Protein AF-A0A1H5VPV3-F1 (afdb_monomer_lite)

Organism: NCBI:txid1120964

Secondary structure (DSSP, 8-state):
------TTHHHHHHHHHHHTT-----------SEEEEEEE-B-TTSPBPSS-EEE-TT-S-EEE--TT-EEEEEEEGGGSTT--

Sequence (84 aa):
MRYSISSKIIPFTLMFLSTLLMSSESFGQKDKGGIKVEGSV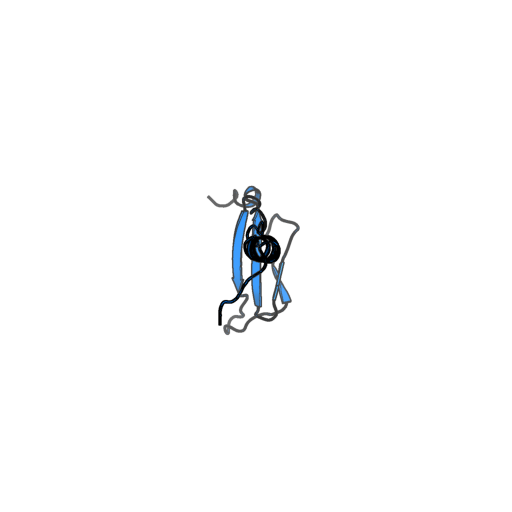TDTEGRVIKGATILIKGITSGTVTTIEGNFAFTVPSEFISLIS

Foldseek 3Di:
DDPPDDPVVVVVVVVVVVVVPPPDDPPPPPQQQWDKDKDFDADPVRHGDAQDWADDPPDPDIDGQHPRRIDIDTGHPVPVPPDD

Radius of gyration: 25.81 Å; chains: 1; bounding box: 26×33×79 Å

pLDDT: mean 71.54, std 11.09, range [44.81, 85.38]

InterPro domains:
  IPR008969 Carboxypeptidase-like, regulatory domain superfamily [SSF49464] (35-78)

Structure (mmCIF, N/CA/C/O backbone):
data_AF-A0A1H5VPV3-F1
#
_entry.id   AF-A0A1H5VPV3-F1
#
loop_
_atom_site.group_PDB
_atom_site.id
_atom_site.type_symbol
_atom_site.label_atom_id
_atom_site.label_alt_id
_atom_site.label_comp_id
_atom_site.label_asym_id
_atom_site.label_entity_id
_atom_site.label_seq_id
_atom_site.pdbx_PDB_ins_code
_atom_site.Cartn_x
_atom_site.Cartn_y
_atom_site.Cartn_z
_atom_site.occupancy
_atom_site.B_iso_or_equiv
_atom_site.auth_seq_id
_atom_site.auth_comp_id
_atom_site.auth_asym_id
_atom_site.auth_atom_id
_atom_site.pdbx_PDB_model_num
ATOM 1 N N . MET A 1 1 ? -12.630 -12.500 62.106 1.00 46.94 1 MET A N 1
ATOM 2 C CA . MET A 1 1 ? -11.513 -11.731 61.511 1.00 46.94 1 MET A CA 1
ATOM 3 C C . MET A 1 1 ? -12.127 -10.656 60.609 1.00 46.94 1 MET A C 1
ATOM 5 O O . MET A 1 1 ? -12.700 -11.013 59.592 1.00 46.94 1 MET A O 1
ATOM 9 N N . ARG A 1 2 ? -12.171 -9.378 61.023 1.00 53.44 2 ARG A N 1
ATOM 10 C CA . ARG A 1 2 ? -12.751 -8.274 60.221 1.00 53.44 2 ARG A CA 1
ATOM 11 C C . ARG A 1 2 ? -11.604 -7.553 59.514 1.00 53.44 2 ARG A C 1
ATOM 13 O O . ARG A 1 2 ? -10.786 -6.934 60.186 1.00 53.44 2 ARG A O 1
ATOM 20 N N . TYR A 1 3 ? -11.523 -7.665 58.189 1.00 59.16 3 TYR A N 1
ATOM 21 C CA . TYR A 1 3 ? -10.561 -6.910 57.387 1.00 59.16 3 TYR A CA 1
ATOM 22 C C . TYR A 1 3 ? -10.950 -5.428 57.426 1.00 59.16 3 TYR A C 1
ATOM 24 O O . TYR A 1 3 ? -11.909 -5.010 56.783 1.00 59.16 3 TYR A O 1
ATOM 32 N N . SER A 1 4 ? -10.237 -4.640 58.231 1.00 62.00 4 SER A N 1
ATOM 33 C CA . SER A 1 4 ? -10.354 -3.181 58.235 1.00 62.00 4 SER A CA 1
ATOM 34 C C . SER A 1 4 ? -9.473 -2.637 57.114 1.00 62.00 4 SER A C 1
ATOM 36 O O . SER A 1 4 ? -8.298 -2.332 57.311 1.00 62.00 4 SER A O 1
ATOM 38 N N . ILE A 1 5 ? -10.016 -2.619 55.897 1.00 63.84 5 ILE A N 1
ATOM 39 C CA . ILE A 1 5 ? -9.348 -2.017 54.742 1.00 63.84 5 ILE A CA 1
ATOM 40 C C . ILE A 1 5 ? -9.399 -0.500 54.947 1.00 63.84 5 ILE A C 1
ATOM 42 O O . ILE A 1 5 ? -10.474 0.087 55.056 1.00 63.84 5 ILE A O 1
ATOM 46 N N . SER A 1 6 ? -8.230 0.133 55.062 1.00 65.88 6 SER A N 1
ATOM 47 C CA . SER A 1 6 ? -8.119 1.576 55.286 1.00 65.88 6 SER A CA 1
ATOM 48 C C . SER A 1 6 ? -8.778 2.355 54.142 1.00 65.88 6 SER A C 1
ATOM 50 O O . SER A 1 6 ? -8.456 2.148 52.971 1.00 65.88 6 SER A O 1
ATOM 52 N N . SER A 1 7 ? -9.666 3.291 54.49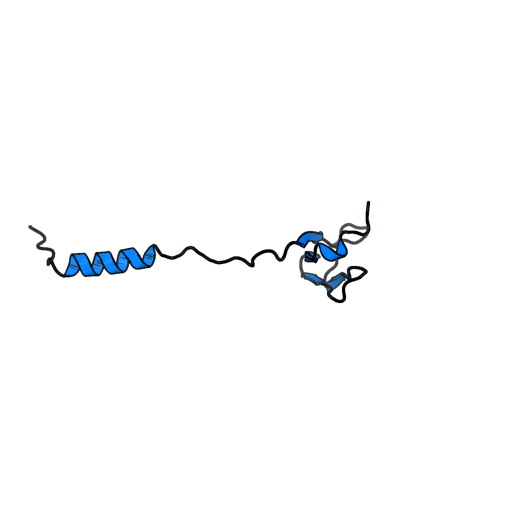8 1.00 61.91 7 SER A N 1
ATOM 53 C CA . SER A 1 7 ? -10.450 4.149 53.588 1.00 61.91 7 SER A CA 1
ATOM 54 C C . SER A 1 7 ? -9.596 4.913 52.557 1.00 61.91 7 SER A C 1
ATOM 56 O O . SER A 1 7 ? -10.083 5.271 51.490 1.00 61.91 7 SER A O 1
ATOM 58 N N . LYS A 1 8 ? -8.291 5.091 52.816 1.00 65.00 8 LYS A N 1
ATOM 59 C CA . LYS A 1 8 ? -7.343 5.752 51.900 1.00 65.00 8 LYS A CA 1
ATOM 60 C C . LYS A 1 8 ? -6.769 4.840 50.808 1.00 65.00 8 LYS A C 1
ATOM 62 O O . LYS A 1 8 ? -6.249 5.343 49.819 1.00 65.00 8 LYS A O 1
ATOM 67 N N . ILE A 1 9 ? -6.861 3.520 50.971 1.00 73.25 9 ILE A N 1
ATOM 68 C CA . ILE A 1 9 ? -6.323 2.536 50.017 1.00 73.25 9 ILE A CA 1
ATOM 69 C C . ILE A 1 9 ? -7.304 2.334 48.860 1.00 73.25 9 ILE A C 1
ATOM 71 O O . ILE A 1 9 ? -6.883 2.228 47.716 1.00 73.25 9 ILE A O 1
ATOM 75 N N . ILE A 1 10 ? -8.606 2.382 49.150 1.00 78.88 10 ILE A N 1
ATOM 76 C CA . ILE A 1 10 ? -9.693 2.212 48.177 1.00 78.88 10 ILE A CA 1
ATOM 77 C C . ILE A 1 10 ? -9.608 3.222 47.015 1.00 78.88 10 ILE A C 1
ATOM 79 O O . ILE A 1 10 ? -9.581 2.774 45.867 1.00 78.88 10 ILE A O 1
ATOM 83 N N . PRO A 1 11 ? -9.502 4.551 47.242 1.00 75.62 11 PRO A N 1
ATOM 84 C CA . PRO A 1 11 ? -9.397 5.505 46.139 1.00 75.62 11 PRO A CA 1
ATOM 85 C C . PRO A 1 11 ? -8.091 5.342 45.351 1.00 75.62 11 PRO A C 1
ATOM 87 O O . PRO A 1 11 ? -8.095 5.500 44.134 1.00 75.62 11 PRO A O 1
ATOM 90 N N . PHE A 1 12 ? -6.991 4.957 46.008 1.00 79.81 12 PHE A N 1
ATOM 91 C CA . PHE A 1 12 ? -5.708 4.710 45.347 1.00 79.81 12 PHE A CA 1
ATOM 92 C C . PHE A 1 12 ? -5.763 3.475 44.434 1.00 79.81 12 PHE A C 1
ATOM 94 O O . PHE A 1 12 ? -5.333 3.527 43.283 1.00 79.81 12 PHE A O 1
ATOM 101 N N . THR A 1 13 ? -6.376 2.384 44.907 1.00 80.69 13 THR A N 1
ATOM 102 C CA . THR A 1 13 ? -6.609 1.181 44.095 1.00 80.69 13 THR A CA 1
ATOM 103 C C . THR A 1 13 ? -7.595 1.430 42.953 1.00 80.69 13 THR A C 1
ATOM 105 O O . THR A 1 13 ? -7.417 0.883 41.868 1.00 80.69 13 THR A O 1
ATOM 108 N N . LEU A 1 14 ? -8.598 2.290 43.157 1.00 80.38 14 LEU A N 1
ATOM 109 C CA . LEU A 1 14 ? -9.595 2.626 42.138 1.00 80.38 14 LEU A CA 1
ATOM 110 C C . LEU A 1 14 ? -9.010 3.514 41.029 1.00 80.38 14 LEU A C 1
ATOM 112 O O . LEU A 1 14 ? -9.320 3.321 39.853 1.00 80.38 14 LEU A O 1
ATOM 116 N N . MET A 1 15 ? -8.116 4.442 41.386 1.00 81.50 15 MET A N 1
ATOM 117 C CA . MET A 1 15 ? -7.382 5.264 40.422 1.00 81.50 15 MET A CA 1
ATOM 118 C C . MET A 1 15 ? -6.446 4.411 39.554 1.00 81.50 15 MET A C 1
ATOM 120 O O . MET A 1 15 ? -6.412 4.591 38.340 1.00 81.50 15 MET A O 1
ATOM 124 N N . PHE A 1 16 ? -5.748 3.440 40.153 1.00 83.75 16 PHE A N 1
ATOM 125 C CA . PHE A 1 16 ? -4.872 2.517 39.426 1.00 83.75 16 PHE A CA 1
ATOM 126 C C . PHE A 1 16 ? -5.652 1.573 38.497 1.00 83.75 16 PHE A C 1
ATOM 128 O O . PHE A 1 16 ? -5.244 1.346 37.366 1.00 83.75 16 PHE A O 1
ATOM 135 N N . LEU A 1 17 ? -6.815 1.070 38.924 1.00 82.12 17 LEU A N 1
ATOM 136 C CA . LEU A 1 17 ? -7.666 0.227 38.076 1.00 82.12 17 LEU A CA 1
ATOM 137 C C . LEU A 1 17 ? -8.259 1.000 36.883 1.00 82.12 17 LEU A C 1
ATOM 139 O O . LEU A 1 17 ? -8.467 0.425 35.819 1.00 82.12 17 LEU A O 1
ATOM 143 N N . SER A 1 18 ? -8.496 2.304 37.044 1.00 77.56 18 SER A N 1
ATOM 144 C CA . SER A 1 18 ? -9.076 3.151 35.994 1.00 77.56 18 SER A CA 1
ATOM 145 C C . SER A 1 18 ? -8.087 3.454 34.862 1.00 77.56 18 SER A C 1
ATOM 147 O O . SER A 1 18 ? -8.491 3.517 33.704 1.00 77.56 18 SER A O 1
ATOM 149 N N . THR A 1 19 ? -6.788 3.589 35.154 1.00 74.25 19 THR A N 1
ATOM 150 C CA . THR A 1 19 ? -5.760 3.825 34.121 1.00 74.25 19 THR A CA 1
ATOM 151 C C . THR A 1 19 ? -5.472 2.585 33.273 1.00 74.25 19 THR A C 1
ATOM 153 O O . THR A 1 19 ? -5.123 2.726 32.103 1.00 74.25 19 THR A O 1
ATOM 156 N N . LEU A 1 20 ? -5.687 1.379 33.812 1.00 74.94 20 LEU A N 1
ATOM 157 C CA . LEU A 1 20 ? -5.624 0.124 33.050 1.00 74.94 20 LEU A CA 1
ATOM 158 C C . LEU A 1 20 ? -6.726 0.005 31.981 1.00 74.94 20 LEU A C 1
ATOM 160 O O . LEU A 1 20 ? -6.562 -0.761 31.037 1.00 74.94 20 LEU A O 1
ATOM 164 N N . LEU A 1 21 ? -7.827 0.753 32.110 1.00 74.50 21 LEU A N 1
ATOM 165 C CA . LEU A 1 21 ? -8.973 0.692 31.196 1.00 74.50 21 LEU A CA 1
ATOM 166 C C . LEU A 1 21 ? -8.926 1.738 30.065 1.00 74.50 21 LEU A C 1
ATOM 168 O O . LEU A 1 21 ? -9.797 1.724 29.202 1.00 74.50 21 LEU A O 1
ATOM 172 N N . MET A 1 22 ? -7.935 2.640 30.037 1.00 69.50 22 MET A N 1
ATOM 173 C CA . MET A 1 22 ? -7.876 3.745 29.058 1.00 69.50 22 MET A CA 1
ATOM 174 C C . MET A 1 22 ? -7.092 3.436 27.771 1.00 69.50 22 MET A C 1
ATOM 176 O O . MET A 1 22 ? -6.759 4.340 27.006 1.00 69.50 22 MET A O 1
ATOM 180 N N . SER A 1 23 ? -6.792 2.173 27.487 1.00 65.00 23 SER A N 1
ATOM 181 C CA . SER A 1 23 ? -6.104 1.769 26.260 1.00 65.00 23 SER A CA 1
ATOM 182 C C . SER A 1 23 ? -7.089 1.459 25.137 1.00 65.00 23 SER A C 1
ATOM 184 O O . SER A 1 23 ? -7.346 0.292 24.871 1.00 65.00 23 SER A O 1
ATOM 186 N N . SER A 1 24 ? -7.616 2.469 24.439 1.00 67.44 24 SER A N 1
ATOM 187 C CA . SER A 1 24 ? -8.148 2.308 23.071 1.00 67.44 24 SER A CA 1
ATOM 188 C C . SER A 1 24 ? -8.447 3.661 22.441 1.00 67.44 24 SER A C 1
ATOM 190 O O . SER A 1 24 ? -9.528 4.180 22.629 1.00 67.44 24 SER A O 1
ATOM 192 N N . GLU A 1 25 ? -7.483 4.206 21.706 1.00 61.59 25 GLU A N 1
ATOM 193 C CA . GLU A 1 25 ? -7.702 4.890 20.424 1.00 61.59 25 GLU A CA 1
ATOM 194 C C . GLU A 1 25 ? -6.331 4.885 19.722 1.00 61.59 25 GLU A C 1
ATOM 196 O O . GLU A 1 25 ? -5.558 5.844 19.765 1.00 61.59 25 GLU A O 1
ATOM 201 N N . SER A 1 26 ? -5.962 3.741 19.136 1.00 62.00 26 SER A N 1
ATOM 202 C CA . SER A 1 26 ? -4.902 3.732 18.130 1.00 62.00 26 SER A CA 1
ATOM 203 C C . SER A 1 26 ? -5.541 4.280 16.863 1.00 62.00 26 SER A C 1
ATOM 205 O 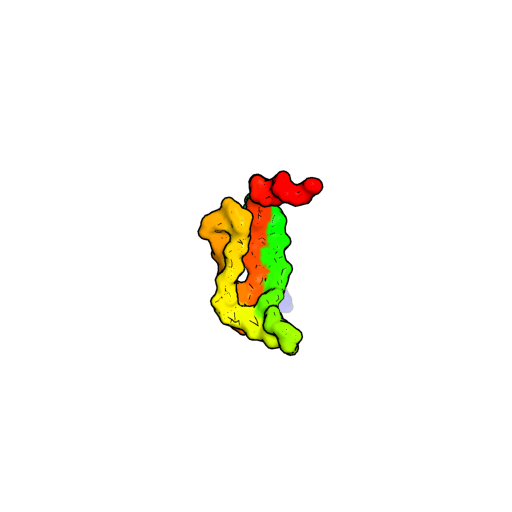O . SER A 1 26 ? -6.303 3.575 16.205 1.00 62.00 26 SER A O 1
ATOM 207 N N . PHE A 1 27 ? -5.289 5.551 16.544 1.00 61.06 27 PHE A N 1
ATOM 208 C CA . PHE A 1 27 ? -5.623 6.114 15.237 1.00 61.06 27 PHE A CA 1
ATOM 209 C C . PHE A 1 27 ? -4.791 5.380 14.176 1.00 61.06 27 PHE A C 1
ATOM 211 O O . PHE A 1 27 ? -3.731 5.843 13.755 1.00 61.06 27 PHE A O 1
ATOM 218 N N . GLY A 1 28 ? -5.251 4.194 13.777 1.00 54.47 28 GLY A N 1
ATOM 219 C CA . GLY A 1 28 ? -4.752 3.481 12.616 1.00 54.47 28 GLY A CA 1
ATOM 220 C C . GLY A 1 28 ? -4.923 4.400 11.419 1.00 54.47 28 GLY A C 1
ATOM 221 O O . GLY A 1 28 ? -6.045 4.770 11.091 1.00 54.47 28 GLY A O 1
ATOM 222 N N . GLN A 1 29 ? -3.788 4.847 10.879 1.00 55.25 29 GLN A N 1
ATOM 223 C CA . GLN A 1 29 ? -3.598 5.621 9.652 1.00 55.25 29 GLN A CA 1
ATOM 224 C C . GLN A 1 29 ? -4.905 5.920 8.911 1.00 55.25 29 GLN A C 1
ATOM 226 O O . GLN A 1 29 ? -5.428 5.078 8.187 1.00 55.25 29 GLN A O 1
ATOM 231 N N . LYS A 1 30 ? -5.422 7.135 9.119 1.00 48.62 30 LYS A N 1
ATOM 232 C CA . LYS A 1 30 ? -6.571 7.685 8.402 1.00 48.62 30 LYS A CA 1
ATOM 233 C C . LYS A 1 30 ? -6.313 7.515 6.904 1.00 48.62 30 LYS A C 1
ATOM 235 O O . LYS A 1 30 ? -5.438 8.187 6.354 1.00 48.62 30 LYS A O 1
ATOM 240 N N . ASP A 1 31 ? -7.021 6.564 6.305 1.00 55.03 31 ASP A N 1
ATOM 241 C CA . ASP A 1 31 ? -6.881 6.182 4.907 1.00 55.03 31 ASP A CA 1
ATOM 242 C C . ASP A 1 31 ? -7.015 7.446 4.053 1.00 55.03 31 ASP A C 1
ATOM 244 O O . ASP A 1 31 ? -8.025 8.158 4.121 1.00 55.03 31 ASP A O 1
ATOM 248 N N . LYS A 1 32 ? -5.951 7.804 3.330 1.00 54.59 32 LYS A N 1
ATOM 249 C CA . LYS A 1 32 ? -5.928 8.978 2.453 1.00 54.59 32 LYS A CA 1
ATOM 250 C C . LYS A 1 32 ? -6.737 8.662 1.195 1.00 54.59 32 LYS A C 1
ATOM 252 O O . LYS A 1 32 ? -6.159 8.559 0.124 1.00 54.59 32 LYS A O 1
ATOM 257 N N . GLY A 1 33 ? -8.050 8.463 1.341 1.00 58.53 33 GLY A N 1
ATOM 258 C CA . GLY A 1 33 ? -9.021 8.330 0.251 1.00 58.53 33 GLY A CA 1
ATOM 259 C C . GLY A 1 33 ? -8.535 7.489 -0.931 1.00 58.53 33 GLY A C 1
ATOM 260 O O . GLY A 1 33 ? -8.682 7.921 -2.074 1.00 58.53 33 GLY A O 1
ATOM 261 N N . GLY A 1 34 ? -7.886 6.355 -0.665 1.00 66.38 34 GLY A N 1
ATOM 262 C CA . GLY A 1 34 ? -7.259 5.519 -1.679 1.00 66.38 34 GLY A CA 1
ATOM 263 C C . GLY A 1 34 ? -7.815 4.102 -1.674 1.00 66.38 34 GLY A C 1
ATOM 264 O O . GLY A 1 34 ? -8.436 3.667 -0.710 1.00 66.38 34 GLY A O 1
ATOM 265 N N . ILE A 1 35 ? -7.599 3.369 -2.764 1.00 75.31 35 ILE A N 1
ATOM 266 C CA . ILE A 1 35 ? -7.914 1.940 -2.817 1.00 75.31 35 ILE A CA 1
ATOM 267 C C . ILE A 1 35 ? -6.684 1.179 -2.338 1.00 75.31 35 ILE A C 1
ATOM 269 O O . ILE A 1 35 ? -5.596 1.319 -2.903 1.00 75.31 35 ILE A O 1
ATOM 273 N N . LYS A 1 36 ? -6.858 0.360 -1.301 1.00 79.69 36 LYS A N 1
ATOM 274 C CA . LYS A 1 36 ? -5.851 -0.616 -0.893 1.00 79.69 36 LYS A CA 1
ATOM 275 C C . LYS A 1 36 ? -5.829 -1.753 -1.913 1.00 79.69 36 LYS A C 1
ATOM 277 O O . LYS A 1 36 ? -6.840 -2.417 -2.123 1.00 79.69 36 LYS A O 1
ATOM 282 N N . VAL A 1 37 ? -4.676 -1.974 -2.530 1.00 79.81 37 VAL A N 1
ATOM 283 C CA . VAL A 1 37 ? -4.431 -3.097 -3.434 1.00 79.81 37 VAL A CA 1
ATOM 284 C C . VAL A 1 37 ? -3.442 -4.031 -2.756 1.00 79.81 37 VAL A C 1
ATOM 286 O O . VAL A 1 37 ? -2.368 -3.613 -2.317 1.00 79.81 37 VAL A O 1
ATOM 289 N N . GLU A 1 38 ? -3.818 -5.298 -2.666 1.00 84.81 38 GLU A N 1
ATOM 290 C CA . GLU A 1 38 ? -3.017 -6.356 -2.066 1.00 84.81 38 GLU A CA 1
ATOM 291 C C . GLU A 1 38 ? -3.019 -7.595 -2.959 1.00 84.81 38 GLU A C 1
ATOM 293 O O . GLU A 1 38 ? -3.980 -7.857 -3.684 1.00 84.81 38 GLU A O 1
ATOM 298 N N . GLY A 1 39 ? -1.919 -8.339 -2.939 1.00 83.62 39 GLY A N 1
ATOM 299 C CA . GLY A 1 39 ? -1.767 -9.540 -3.747 1.00 83.62 39 GLY A CA 1
ATOM 300 C C . GLY A 1 39 ? -0.440 -10.244 -3.504 1.00 83.62 39 GLY A C 1
ATOM 301 O O . GLY A 1 39 ? 0.344 -9.847 -2.640 1.00 83.62 39 GLY A O 1
ATOM 302 N N . SER A 1 40 ? -0.192 -11.293 -4.287 1.00 84.38 40 SER A N 1
ATOM 303 C CA . SER A 1 40 ? 1.059 -12.048 -4.269 1.00 84.38 40 SER A CA 1
ATOM 304 C C . SER A 1 40 ? 1.638 -12.157 -5.676 1.00 84.38 40 SER A C 1
ATOM 306 O O . SER A 1 40 ? 0.895 -12.298 -6.648 1.00 84.38 40 SER A O 1
ATOM 308 N N . VAL A 1 41 ? 2.963 -12.068 -5.792 1.00 83.62 41 VAL A N 1
ATOM 309 C CA . VAL A 1 41 ? 3.669 -12.217 -7.069 1.00 83.62 41 VAL A CA 1
ATOM 310 C C . VAL A 1 41 ? 4.134 -13.662 -7.205 1.00 83.62 41 VAL A C 1
ATOM 312 O O 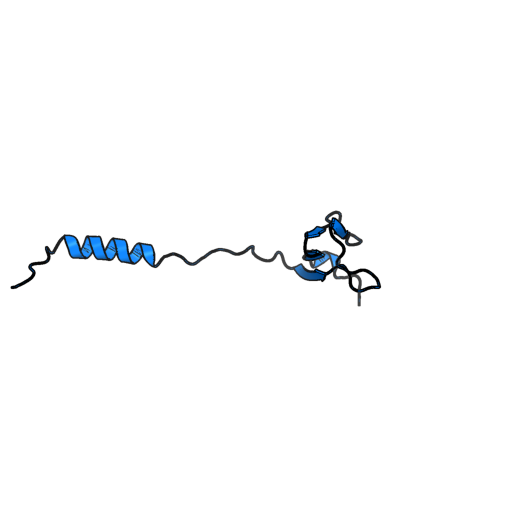. VAL A 1 41 ? 4.932 -14.141 -6.399 1.00 83.62 41 VAL A O 1
ATOM 315 N N . THR A 1 42 ? 3.651 -14.355 -8.238 1.00 84.31 42 THR A N 1
ATOM 316 C CA . THR A 1 42 ? 4.000 -15.753 -8.524 1.00 84.31 42 THR A CA 1
ATOM 317 C C . THR A 1 42 ? 4.484 -15.936 -9.963 1.00 84.31 42 THR A C 1
ATOM 319 O O . THR A 1 42 ? 4.096 -15.193 -10.862 1.00 84.31 42 THR A O 1
ATOM 322 N N . ASP A 1 43 ? 5.375 -16.905 -10.164 1.00 84.50 43 ASP A N 1
ATOM 323 C CA . ASP A 1 43 ? 5.835 -17.377 -11.473 1.00 84.50 43 ASP A CA 1
ATOM 324 C C . ASP A 1 43 ? 4.785 -18.311 -12.113 1.00 84.50 43 ASP A C 1
ATOM 326 O O . ASP A 1 43 ? 3.840 -18.751 -11.462 1.00 84.50 43 ASP A O 1
ATOM 330 N N . THR A 1 44 ? 4.981 -18.665 -13.379 1.00 85.38 44 THR A N 1
ATOM 331 C CA . THR A 1 44 ? 4.178 -19.615 -14.172 1.00 85.38 44 THR A CA 1
ATOM 332 C C . THR A 1 44 ? 3.951 -20.972 -13.497 1.00 85.38 44 THR A C 1
ATOM 334 O O . THR A 1 44 ? 2.940 -21.623 -13.742 1.00 85.38 44 THR A O 1
ATOM 337 N N . GLU A 1 45 ? 4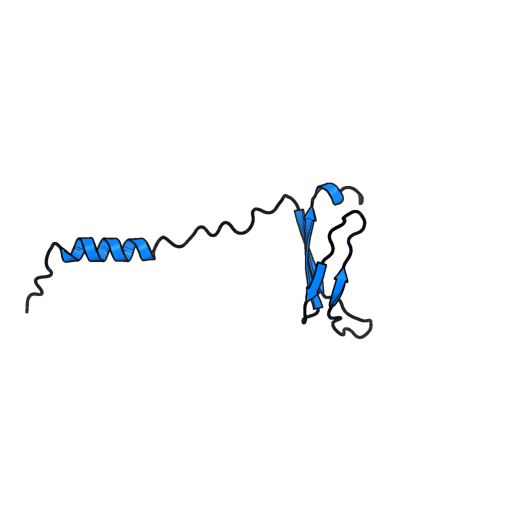.855 -21.378 -12.606 1.00 84.38 45 GLU A N 1
ATOM 338 C CA . GLU A 1 45 ? 4.767 -22.607 -11.807 1.00 84.38 45 GLU A CA 1
ATOM 339 C C . GLU A 1 45 ? 4.095 -22.402 -10.429 1.00 84.38 45 GLU A C 1
ATOM 341 O O . GLU A 1 45 ? 4.090 -23.305 -9.597 1.00 84.38 45 GLU A O 1
ATOM 346 N N . GLY A 1 46 ? 3.569 -21.206 -10.135 1.00 81.88 46 GLY A N 1
ATOM 347 C CA . GLY A 1 46 ? 2.967 -20.856 -8.841 1.00 81.88 46 GLY A CA 1
ATOM 348 C C . GLY A 1 46 ? 3.980 -20.561 -7.728 1.00 81.88 46 GLY A C 1
ATOM 349 O O . GLY A 1 46 ? 3.609 -20.416 -6.564 1.00 81.88 46 GLY A O 1
ATOM 350 N N . ARG A 1 47 ? 5.274 -20.463 -8.060 1.00 83.31 47 ARG A N 1
ATOM 351 C CA . ARG A 1 47 ? 6.334 -20.139 -7.093 1.00 83.31 47 ARG A CA 1
ATOM 352 C C . ARG A 1 47 ? 6.333 -18.654 -6.772 1.00 83.31 47 ARG A C 1
ATOM 354 O O . ARG A 1 47 ? 6.333 -17.822 -7.670 1.00 83.31 47 ARG A O 1
ATOM 361 N N . VAL A 1 48 ? 6.401 -18.337 -5.489 1.00 83.75 48 VAL A N 1
ATOM 362 C CA . VAL A 1 48 ? 6.436 -16.967 -4.978 1.00 83.75 48 VAL A CA 1
ATOM 363 C C . VAL A 1 48 ? 7.728 -16.254 -5.392 1.00 83.75 48 VAL A C 1
ATOM 365 O O . VAL A 1 48 ? 8.828 -16.745 -5.125 1.00 83.75 48 VAL A O 1
ATOM 368 N N . ILE A 1 49 ? 7.599 -15.069 -5.991 1.00 79.50 49 ILE A N 1
ATOM 369 C CA . ILE A 1 49 ? 8.727 -14.223 -6.390 1.00 79.50 49 ILE A CA 1
ATOM 370 C C . ILE A 1 49 ? 9.010 -13.202 -5.285 1.00 79.50 49 ILE A C 1
ATOM 372 O O . ILE A 1 49 ? 8.193 -12.334 -4.977 1.00 79.50 49 ILE A O 1
ATOM 376 N N . LYS A 1 50 ? 10.199 -13.302 -4.687 1.00 82.81 50 LYS A N 1
ATOM 377 C CA . LYS A 1 50 ? 10.657 -12.423 -3.602 1.00 82.81 50 LYS A CA 1
ATOM 378 C C . LYS A 1 50 ? 11.403 -11.223 -4.168 1.00 82.81 50 LYS A C 1
ATOM 380 O O . LYS A 1 50 ? 12.181 -11.375 -5.107 1.00 82.81 50 LYS A O 1
ATOM 385 N N . GLY A 1 51 ? 11.209 -10.046 -3.574 1.00 79.00 51 GLY A N 1
ATOM 386 C CA . GLY A 1 51 ? 11.957 -8.845 -3.954 1.00 79.00 51 GLY A CA 1
ATOM 387 C C . GLY A 1 51 ? 11.618 -8.296 -5.342 1.00 79.00 51 GLY A C 1
ATOM 388 O O . GLY A 1 51 ? 12.385 -7.503 -5.882 1.00 79.00 51 GLY A O 1
ATOM 389 N N . ALA A 1 52 ? 10.487 -8.694 -5.932 1.00 80.38 52 ALA A N 1
ATOM 390 C CA . ALA A 1 52 ? 10.011 -8.057 -7.151 1.00 80.38 52 ALA A CA 1
ATOM 391 C C . ALA A 1 52 ? 9.595 -6.608 -6.857 1.00 80.38 52 ALA A C 1
ATOM 393 O O . ALA A 1 52 ? 8.985 -6.323 -5.818 1.00 80.38 52 ALA A O 1
ATOM 394 N N . THR A 1 53 ? 9.929 -5.706 -7.777 1.00 81.50 53 THR A N 1
ATOM 395 C CA . THR A 1 53 ? 9.546 -4.294 -7.715 1.00 81.50 53 THR A CA 1
ATOM 396 C C . THR A 1 53 ? 8.228 -4.097 -8.448 1.00 81.50 53 THR A C 1
ATOM 398 O O . THR A 1 53 ? 8.121 -4.397 -9.636 1.00 81.50 53 THR A O 1
ATOM 401 N N . ILE A 1 54 ? 7.235 -3.557 -7.749 1.00 78.81 54 ILE A N 1
ATOM 402 C CA . ILE A 1 54 ? 5.911 -3.260 -8.288 1.00 78.81 54 ILE A CA 1
ATOM 403 C C . ILE A 1 54 ? 5.816 -1.753 -8.496 1.00 78.81 54 ILE A C 1
ATOM 405 O O . ILE A 1 54 ? 5.836 -0.974 -7.543 1.00 78.81 54 ILE A O 1
ATOM 409 N N . LEU A 1 55 ? 5.725 -1.355 -9.763 1.00 79.44 55 LEU A N 1
ATOM 410 C CA . LEU A 1 55 ? 5.580 0.031 -10.198 1.00 79.44 55 LEU A CA 1
ATOM 411 C C . LEU A 1 55 ? 4.169 0.227 -10.733 1.00 79.44 55 LEU A C 1
ATOM 413 O O . LEU A 1 55 ? 3.731 -0.496 -11.628 1.00 79.44 55 LEU A O 1
ATOM 417 N N . ILE A 1 56 ? 3.470 1.229 -10.218 1.00 71.94 56 ILE A N 1
ATOM 418 C CA . ILE A 1 56 ? 2.163 1.604 -10.746 1.00 71.94 56 ILE A CA 1
ATOM 419 C C . ILE A 1 56 ? 2.376 2.718 -11.758 1.00 71.94 56 ILE A C 1
ATOM 421 O O . ILE A 1 56 ? 2.945 3.771 -11.463 1.00 71.94 56 ILE A O 1
ATOM 425 N N . LYS A 1 57 ? 1.910 2.479 -12.979 1.00 69.69 57 LYS A N 1
ATOM 426 C CA . LYS A 1 57 ? 2.015 3.441 -14.071 1.00 69.69 57 LYS A CA 1
ATOM 427 C C . LYS A 1 57 ? 1.292 4.737 -13.688 1.00 69.69 57 LYS A C 1
ATOM 429 O O . LYS A 1 57 ? 0.093 4.720 -13.442 1.00 69.69 57 LYS A O 1
ATOM 434 N N . GLY A 1 58 ? 2.024 5.850 -13.664 1.00 64.81 58 GLY A N 1
ATOM 435 C CA . GLY A 1 58 ? 1.486 7.176 -13.339 1.00 64.81 58 GLY A CA 1
ATOM 436 C C . GLY A 1 58 ? 1.823 7.687 -11.937 1.00 64.81 58 GLY A C 1
ATOM 437 O O . GLY A 1 58 ? 1.694 8.885 -11.712 1.00 64.81 58 GLY A O 1
ATOM 438 N N . ILE A 1 59 ? 2.334 6.841 -11.033 1.00 69.06 59 ILE A N 1
ATOM 439 C CA . ILE A 1 59 ? 2.887 7.285 -9.745 1.00 69.06 59 ILE A CA 1
ATOM 440 C C . ILE A 1 59 ? 4.393 7.031 -9.685 1.00 69.06 59 ILE A C 1
ATOM 442 O O . ILE A 1 59 ? 4.920 6.095 -10.281 1.00 69.06 59 ILE A O 1
ATOM 446 N N . THR A 1 60 ? 5.102 7.869 -8.936 1.00 68.12 60 THR A N 1
ATOM 447 C CA . THR A 1 60 ? 6.543 7.715 -8.683 1.00 68.12 60 THR A CA 1
ATOM 448 C C . THR A 1 60 ? 6.842 6.776 -7.512 1.00 68.12 60 THR A C 1
ATOM 450 O O . THR A 1 60 ? 8.005 6.482 -7.245 1.00 68.12 60 THR A O 1
ATOM 453 N N . SER A 1 61 ? 5.810 6.304 -6.806 1.00 65.88 61 SER A N 1
ATOM 454 C CA . SER A 1 61 ? 5.944 5.380 -5.682 1.00 65.88 61 SER A CA 1
ATOM 455 C C . SER A 1 61 ? 5.733 3.940 -6.150 1.00 65.88 61 SER A C 1
ATOM 457 O O . SER A 1 61 ? 4.748 3.633 -6.816 1.00 65.88 61 SER A O 1
ATOM 459 N N . GLY A 1 62 ? 6.671 3.059 -5.819 1.00 69.00 62 GLY A N 1
ATOM 460 C CA . GLY A 1 62 ? 6.562 1.618 -6.029 1.00 69.00 62 GLY A CA 1
ATOM 461 C C . GLY A 1 62 ? 6.680 0.879 -4.701 1.00 69.00 62 GLY A C 1
ATOM 462 O O . GLY A 1 62 ? 7.184 1.436 -3.725 1.00 69.00 62 GLY A O 1
ATOM 463 N N . THR A 1 63 ? 6.229 -0.373 -4.660 1.00 76.44 63 THR A N 1
ATOM 464 C CA . THR A 1 63 ? 6.419 -1.252 -3.497 1.00 76.44 63 THR A CA 1
ATOM 465 C C . THR A 1 63 ? 7.300 -2.438 -3.862 1.00 76.44 63 THR A C 1
ATOM 467 O O . THR A 1 63 ? 7.371 -2.839 -5.025 1.00 76.44 63 THR A O 1
ATOM 470 N N . VAL A 1 64 ? 7.992 -2.991 -2.872 1.00 79.50 64 VAL A N 1
ATOM 471 C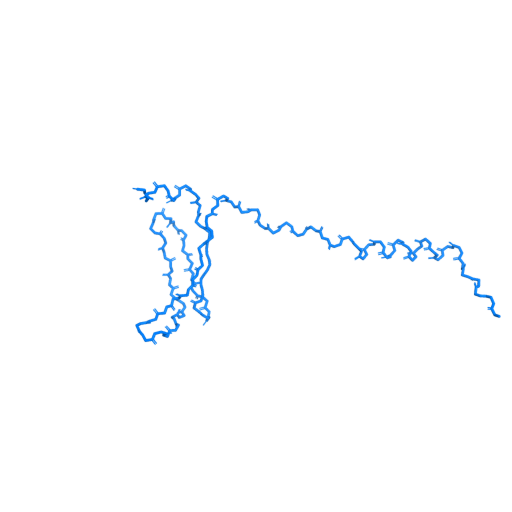 CA . VAL A 1 64 ? 8.802 -4.198 -3.036 1.00 79.50 64 VAL A CA 1
ATOM 472 C C . VAL A 1 64 ? 8.099 -5.341 -2.324 1.00 79.50 64 VAL A C 1
ATOM 474 O O . VAL A 1 64 ? 7.633 -5.204 -1.194 1.00 79.50 64 VAL A O 1
ATOM 477 N N . THR A 1 65 ? 8.018 -6.469 -3.012 1.00 80.81 65 THR A N 1
ATOM 478 C CA . THR A 1 65 ? 7.342 -7.673 -2.528 1.00 80.81 65 THR A CA 1
ATOM 479 C C . THR A 1 65 ? 8.097 -8.287 -1.338 1.00 80.81 65 THR A C 1
ATOM 481 O O . THR A 1 65 ? 9.329 -8.364 -1.376 1.00 80.81 65 THR A O 1
ATOM 484 N N . THR A 1 66 ? 7.389 -8.733 -0.291 1.00 80.44 66 THR A N 1
ATOM 485 C CA . THR A 1 66 ? 8.006 -9.284 0.934 1.00 80.44 66 THR A CA 1
ATOM 486 C C . THR A 1 66 ? 8.665 -10.653 0.705 1.00 80.44 66 THR A C 1
ATOM 488 O O . THR A 1 66 ? 8.687 -11.190 -0.405 1.00 80.44 66 THR A O 1
ATOM 491 N N . ILE A 1 67 ? 9.222 -11.254 1.762 1.00 77.50 67 ILE A N 1
ATOM 492 C CA . ILE A 1 67 ? 9.854 -12.585 1.717 1.00 77.50 67 ILE A CA 1
ATOM 493 C C . ILE A 1 67 ? 8.828 -13.685 1.385 1.00 77.50 67 ILE A C 1
ATOM 495 O O . ILE A 1 67 ? 9.182 -14.711 0.805 1.00 77.50 67 ILE A O 1
ATOM 499 N N . GLU A 1 68 ? 7.559 -13.447 1.699 1.00 74.19 68 GLU A N 1
ATOM 500 C CA . GLU A 1 68 ? 6.399 -14.277 1.366 1.00 74.19 68 GLU A CA 1
ATOM 501 C C . GLU A 1 68 ? 5.816 -13.923 -0.012 1.00 74.19 68 GLU A C 1
ATOM 503 O O . GLU A 1 68 ? 4.786 -14.464 -0.403 1.00 74.19 68 GLU A O 1
ATOM 508 N N . GLY A 1 69 ? 6.459 -12.997 -0.737 1.00 75.56 69 GLY A N 1
ATOM 509 C CA . GLY A 1 69 ? 6.027 -12.450 -2.022 1.00 75.56 69 GLY A CA 1
ATOM 510 C C . GLY A 1 69 ? 4.634 -11.841 -1.991 1.00 75.56 69 GLY A C 1
ATOM 511 O O . GLY A 1 69 ? 3.969 -11.786 -3.022 1.00 75.56 69 GLY A O 1
ATOM 512 N N . ASN A 1 70 ? 4.222 -11.335 -0.830 1.00 83.25 70 ASN A N 1
ATOM 513 C CA . ASN A 1 70 ? 3.030 -10.517 -0.693 1.00 83.25 70 ASN A CA 1
ATOM 514 C C . ASN A 1 70 ? 3.379 -9.042 -0.895 1.00 83.25 70 ASN A C 1
ATOM 516 O O . ASN A 1 70 ? 4.473 -8.586 -0.551 1.00 83.25 70 ASN A O 1
ATOM 520 N N . PHE A 1 71 ? 2.430 -8.284 -1.423 1.00 84.06 71 PHE A N 1
ATOM 521 C CA . PHE A 1 71 ? 2.521 -6.837 -1.518 1.00 84.06 71 PHE A CA 1
ATOM 522 C C . PHE A 1 71 ? 1.221 -6.198 -1.045 1.00 84.06 71 PHE A C 1
ATOM 524 O O . PHE A 1 71 ? 0.136 -6.747 -1.223 1.00 84.06 71 PHE A O 1
ATOM 531 N N . ALA A 1 72 ? 1.343 -5.012 -0.463 1.00 79.38 72 ALA A N 1
ATOM 532 C CA . ALA A 1 72 ? 0.220 -4.147 -0.155 1.00 79.38 72 ALA A CA 1
ATOM 533 C C . ALA A 1 72 ? 0.639 -2.700 -0.415 1.00 79.38 72 ALA A C 1
ATOM 535 O O . ALA A 1 72 ? 1.723 -2.278 -0.003 1.00 79.38 72 ALA A O 1
ATOM 536 N N . PHE A 1 73 ? -0.206 -1.945 -1.106 1.00 78.50 73 PHE A N 1
ATOM 537 C CA . PHE A 1 73 ? -0.035 -0.509 -1.295 1.00 78.50 73 PHE A CA 1
ATOM 538 C C . PHE A 1 73 ? -1.396 0.175 -1.408 1.00 78.50 73 PHE A C 1
ATOM 540 O O . PHE A 1 73 ? -2.392 -0.442 -1.783 1.00 78.50 73 PHE A O 1
ATOM 547 N N . THR A 1 74 ? -1.433 1.468 -1.108 1.00 76.62 74 THR A N 1
ATOM 548 C CA . THR A 1 74 ? -2.637 2.288 -1.258 1.00 76.62 74 THR A CA 1
ATOM 549 C C . THR A 1 74 ? -2.478 3.182 -2.479 1.00 76.62 74 THR A C 1
ATOM 551 O O . THR A 1 74 ? -1.557 3.997 -2.535 1.00 76.62 74 THR A O 1
ATOM 554 N N . VAL A 1 75 ? -3.369 3.031 -3.460 1.00 75.31 75 VAL A N 1
ATOM 555 C CA . VAL A 1 75 ? -3.438 3.911 -4.635 1.00 75.31 75 VAL A CA 1
ATOM 556 C C . VAL A 1 75 ? -4.307 5.112 -4.293 1.00 75.31 75 VAL A C 1
ATOM 558 O O . VAL A 1 75 ? -5.476 4.912 -3.961 1.00 75.31 75 VAL A O 1
ATOM 561 N N . PRO A 1 76 ? -3.801 6.351 -4.393 1.00 72.06 76 PRO A N 1
ATOM 562 C CA . PRO A 1 76 ? -4.638 7.534 -4.222 1.00 72.06 76 PRO A CA 1
ATOM 563 C C . PRO A 1 76 ? -5.748 7.572 -5.285 1.00 72.06 76 PRO A C 1
ATOM 565 O O . PRO A 1 76 ? -5.490 7.291 -6.457 1.00 72.06 76 PRO A O 1
ATOM 568 N N . SER A 1 77 ? -6.968 7.955 -4.896 1.00 67.50 77 SER A N 1
ATOM 569 C CA . SER A 1 77 ? -8.135 8.067 -5.798 1.00 67.50 77 SER A CA 1
ATOM 570 C C . SER A 1 77 ? -7.904 8.942 -7.032 1.00 67.50 77 SER A C 1
ATOM 572 O O . SER A 1 77 ? -8.497 8.682 -8.077 1.00 67.50 77 SER A O 1
ATOM 574 N N . GLU A 1 78 ? -6.990 9.910 -6.957 1.00 65.06 78 GLU A N 1
ATOM 575 C CA . GLU A 1 78 ? -6.609 10.786 -8.073 1.00 65.06 78 GLU A CA 1
ATOM 576 C C . GLU A 1 78 ? -6.061 10.023 -9.295 1.00 65.06 78 GLU A C 1
ATOM 578 O O . GLU A 1 78 ? -6.200 10.487 -10.424 1.00 65.06 78 GLU A O 1
ATOM 583 N N . PHE A 1 79 ? -5.496 8.826 -9.099 1.00 62.50 79 PHE A N 1
ATOM 584 C CA . PHE A 1 79 ? -4.933 8.003 -10.180 1.00 62.50 79 PHE A CA 1
ATOM 585 C C . PHE A 1 79 ? -5.905 6.945 -10.724 1.00 62.50 79 PHE A C 1
ATOM 587 O O . PHE A 1 79 ? -5.607 6.290 -11.721 1.00 62.50 79 PHE A O 1
ATOM 594 N N . ILE A 1 80 ? -7.074 6.773 -10.098 1.00 59.38 80 ILE A N 1
ATOM 595 C CA . ILE A 1 80 ? -8.039 5.707 -10.426 1.00 59.38 80 ILE A CA 1
ATOM 596 C C . ILE A 1 80 ? -8.986 6.120 -11.574 1.00 59.38 80 ILE A C 1
ATOM 598 O O . ILE A 1 80 ? -9.656 5.282 -12.170 1.00 59.38 80 ILE A O 1
ATOM 602 N N . SER A 1 81 ? -8.979 7.394 -11.977 1.00 49.25 81 SER A N 1
ATOM 603 C CA . SER A 1 81 ? -9.894 7.963 -12.981 1.00 49.25 81 SER A CA 1
ATOM 604 C C . SER A 1 81 ? -9.638 7.562 -14.450 1.00 49.25 81 SER A C 1
ATOM 606 O O . SER A 1 81 ? -10.284 8.114 -15.339 1.00 49.25 81 SER A O 1
ATOM 608 N N . LEU A 1 82 ? -8.720 6.643 -14.758 1.00 48.12 82 LEU A N 1
ATOM 609 C CA . LEU A 1 82 ? -8.346 6.328 -16.151 1.00 48.12 82 LEU A CA 1
ATOM 610 C C . LEU A 1 82 ? -8.918 5.013 -16.697 1.00 48.12 82 LEU A C 1
ATOM 612 O O . LEU A 1 82 ? -8.480 4.559 -17.753 1.00 48.12 82 LEU A O 1
ATOM 616 N N . ILE A 1 83 ? -9.879 4.391 -16.009 1.00 44.81 83 ILE A N 1
ATOM 617 C CA . ILE A 1 83 ? -10.480 3.132 -16.465 1.00 44.81 83 ILE A CA 1
ATOM 618 C C . ILE A 1 83 ? -11.993 3.167 -16.213 1.00 44.81 83 ILE A C 1
ATOM 620 O O . ILE A 1 83 ? -12.477 2.678 -15.195 1.00 44.81 83 ILE A O 1
ATOM 624 N N . SER A 1 84 ? -12.733 3.777 -17.139 1.00 45.34 84 SER A N 1
ATOM 625 C CA . SER A 1 84 ? -14.175 3.575 -17.319 1.00 45.34 84 SER A CA 1
ATOM 626 C C . SER A 1 84 ? -14.469 3.319 -18.786 1.00 45.34 84 SER A C 1
ATOM 628 O O . SER A 1 84 ? -13.688 3.802 -19.636 1.00 45.34 84 SER A O 1
#